Protein AF-A0A7W7U7V5-F1 (afdb_monomer_lite)

Organism: NCBI:txid2663842

pLDDT: mean 90.38, std 10.93, range [37.06, 98.81]

Secondary structure (DSSP, 8-state):
------S-TT--EEEE--EEEETTEEEEPPPEEEE-PPPTT-S--EEEEEEEESS--TTTSSTT----EESBPPTTTT-SSEEEEEEEEEEE-SSS-EEEEEEE-SS-HHHHHHH-EEEE-TT-EEEEEEEEEESSSSEEEEEEEEEEETTPPTTPPPEEPPPEEEEE--GGGGG----

Radius of gyration: 24.92 Å; chains: 1; bounding box: 78×33×63 Å

InterPro domains:
  IPR047589 DUF11 repeat [TIGR01451] (87-110)
  IPR055388 Domain of unknown function DUF7617 [PF24593] (42-166)

Sequence (179 aa):
MRTVVEADCAVTQVSDTATATDGSGSLTSNTVELAVAPGAHCKPEVTVNKEICTVSNPHACGPGGAGPWAKKSPVGLLQLLGTAYWRITVTNTGPVEATGVTVNDPTTHGCQAAAGTFDLAVGASRQVYCDSFLLALPLKNTASATFSGLNEPPGTPPTTSAPSSAIACSLLCILTKES

Structure (mmCIF, N/CA/C/O backbone):
data_AF-A0A7W7U7V5-F1
#
_entry.id   AF-A0A7W7U7V5-F1
#
loop_
_atom_site.group_PDB
_atom_site.id
_atom_site.type_symbol
_atom_site.label_atom_id
_atom_site.label_alt_id
_atom_site.label_comp_id
_atom_site.label_asym_id
_atom_site.label_entity_id
_atom_site.label_seq_id
_atom_site.pdbx_PDB_ins_code
_atom_site.Cartn_x
_atom_site.Cartn_y
_atom_site.Cartn_z
_atom_site.occupancy
_atom_site.B_iso_or_equiv
_atom_site.auth_seq_id
_atom_site.auth_comp_id
_atom_site.auth_asym_id
_atom_site.auth_atom_id
_atom_site.pdbx_PDB_model_num
ATOM 1 N N . MET A 1 1 ? -20.825 -10.795 40.419 1.00 60.53 1 MET A N 1
ATOM 2 C CA . MET A 1 1 ? -20.472 -11.230 39.052 1.00 60.53 1 MET A CA 1
ATOM 3 C C . MET A 1 1 ? -19.668 -10.110 38.410 1.00 60.53 1 MET A C 1
ATOM 5 O O . MET A 1 1 ? -20.030 -8.960 38.608 1.00 60.53 1 MET A O 1
ATOM 9 N N . ARG A 1 2 ? -18.546 -10.414 37.751 1.00 69.19 2 ARG A N 1
ATOM 10 C CA . ARG A 1 2 ? -17.720 -9.432 37.032 1.00 69.19 2 ARG A CA 1
ATOM 11 C C . ARG A 1 2 ? -17.596 -9.916 35.594 1.00 69.19 2 ARG A C 1
ATOM 13 O O . ARG A 1 2 ? -17.044 -10.989 35.380 1.00 69.19 2 ARG A O 1
ATOM 20 N N . THR A 1 3 ? -18.103 -9.138 34.648 1.00 68.38 3 THR A N 1
ATOM 21 C CA . THR A 1 3 ? -17.919 -9.398 33.217 1.00 68.38 3 THR A CA 1
ATOM 22 C C . THR A 1 3 ? -16.541 -8.887 32.811 1.00 68.38 3 THR A C 1
ATOM 24 O O . THR A 1 3 ? -16.184 -7.749 33.118 1.00 68.38 3 THR A O 1
ATOM 27 N N . VAL A 1 4 ? -15.742 -9.743 32.177 1.00 68.88 4 VAL A N 1
ATOM 28 C CA . VAL A 1 4 ? -14.449 -9.376 31.590 1.00 68.88 4 VAL A CA 1
ATOM 29 C C . VAL A 1 4 ? -14.631 -9.424 30.083 1.00 68.88 4 VAL A C 1
ATOM 31 O O . VAL A 1 4 ? -15.016 -10.458 29.547 1.00 68.88 4 VAL A O 1
ATOM 34 N N . VAL A 1 5 ? -14.408 -8.293 29.424 1.00 67.88 5 VAL A N 1
ATOM 35 C CA . VAL A 1 5 ? -14.420 -8.197 27.963 1.00 67.88 5 VAL A CA 1
ATOM 36 C C . VAL A 1 5 ? -13.008 -8.505 27.479 1.00 67.88 5 VAL A C 1
ATOM 38 O O . VAL A 1 5 ? -12.046 -7.975 28.042 1.00 67.88 5 VAL A O 1
ATOM 41 N N . GLU A 1 6 ? -12.870 -9.377 26.482 1.00 63.03 6 GLU A N 1
ATOM 42 C CA . GLU A 1 6 ? -11.570 -9.612 25.851 1.00 63.03 6 GLU A CA 1
ATOM 43 C C . GLU A 1 6 ? -11.102 -8.376 25.070 1.00 63.03 6 GLU A C 1
ATOM 45 O O . GLU A 1 6 ? -11.886 -7.481 24.756 1.00 63.03 6 GLU A O 1
ATOM 50 N N . ALA A 1 7 ? -9.804 -8.313 24.764 1.00 60.97 7 ALA A N 1
ATOM 51 C CA . ALA A 1 7 ? -9.212 -7.232 23.979 1.00 60.97 7 ALA A CA 1
ATOM 52 C C . ALA A 1 7 ? -9.544 -7.390 22.483 1.00 60.97 7 ALA A C 1
ATOM 54 O O . ALA A 1 7 ? -8.653 -7.579 21.658 1.00 60.97 7 ALA A O 1
ATOM 55 N N . ASP A 1 8 ? -10.830 -7.346 22.146 1.00 69.81 8 ASP A N 1
ATOM 56 C CA . ASP A 1 8 ? -11.321 -7.323 20.774 1.00 69.81 8 ASP A CA 1
ATOM 57 C C . ASP A 1 8 ? -11.642 -5.879 20.366 1.00 69.81 8 ASP A C 1
ATOM 59 O O . ASP A 1 8 ? -12.341 -5.145 21.067 1.00 69.81 8 ASP A O 1
ATOM 63 N N . CYS A 1 9 ? -11.122 -5.473 19.212 1.00 75.62 9 CYS A N 1
ATOM 64 C CA . CYS A 1 9 ? -11.341 -4.152 18.638 1.00 75.62 9 CYS A CA 1
ATOM 65 C C . CYS A 1 9 ? -12.746 -3.960 18.060 1.00 75.62 9 CYS A C 1
ATOM 67 O O . CYS A 1 9 ? -13.124 -2.826 17.771 1.00 75.62 9 CYS A O 1
ATOM 69 N N . ALA A 1 10 ? -13.521 -5.037 17.912 1.00 73.75 10 ALA A N 1
ATOM 70 C CA . ALA A 1 10 ? -14.910 -4.983 17.477 1.00 73.75 10 ALA A CA 1
ATOM 71 C C . ALA A 1 10 ? -15.899 -4.670 18.616 1.00 73.75 10 ALA A C 1
ATOM 73 O O . ALA A 1 10 ? -17.033 -4.273 18.339 1.00 73.75 10 ALA A O 1
ATOM 74 N N . VAL A 1 11 ? -15.509 -4.831 19.889 1.00 78.06 11 VAL A N 1
ATOM 75 C CA . VAL A 1 11 ? -16.427 -4.609 21.016 1.00 78.06 11 VAL A CA 1
ATOM 76 C C . VAL A 1 11 ? -16.520 -3.123 21.347 1.00 78.06 11 VAL A C 1
ATOM 78 O O . VAL A 1 11 ? -15.588 -2.520 21.870 1.00 78.06 11 VAL A O 1
ATOM 81 N N . THR A 1 12 ? -17.689 -2.543 21.088 1.00 77.12 12 THR A N 1
ATOM 82 C CA . THR A 1 12 ? -17.977 -1.119 21.330 1.00 77.12 12 THR A CA 1
ATOM 83 C C . THR A 1 12 ? -18.944 -0.888 22.491 1.00 77.12 12 THR A C 1
ATOM 85 O O . THR A 1 12 ? -19.045 0.231 22.997 1.00 77.12 12 THR A O 1
ATOM 88 N N . GLN A 1 13 ? -19.644 -1.930 22.950 1.00 84.06 13 GLN A N 1
ATOM 89 C CA . GLN A 1 13 ? -20.653 -1.837 24.002 1.00 84.06 13 GLN A CA 1
ATOM 90 C C . GLN A 1 13 ? -20.819 -3.164 24.753 1.00 84.06 13 GLN A C 1
ATOM 92 O O . GLN A 1 13 ? -20.703 -4.241 24.171 1.00 84.06 13 GLN A O 1
ATOM 97 N N . VAL A 1 14 ? -21.135 -3.078 26.046 1.00 87.00 14 VAL A N 1
ATOM 98 C CA . VAL A 1 14 ? -21.592 -4.200 26.876 1.00 87.00 14 VAL A CA 1
ATOM 99 C C . VAL A 1 14 ? -22.966 -3.863 27.441 1.00 87.00 14 VAL A C 1
ATOM 101 O O . VAL A 1 14 ? -23.170 -2.755 27.936 1.00 87.00 14 VAL A O 1
ATOM 104 N N . SER A 1 15 ? -23.887 -4.825 27.403 1.00 89.06 15 SER A N 1
ATOM 105 C CA . SER A 1 15 ? -25.21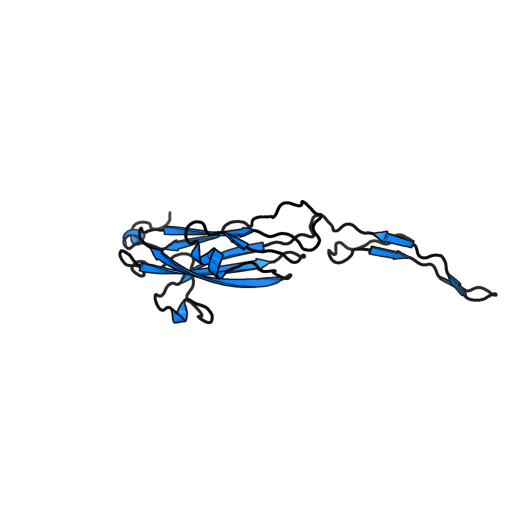9 -4.711 28.002 1.00 89.06 15 SER A CA 1
ATOM 106 C C . SER A 1 15 ? -25.473 -5.835 29.006 1.00 89.06 15 SER A C 1
ATOM 108 O O . SER A 1 15 ? -25.151 -6.988 28.717 1.00 89.06 15 SER A O 1
ATOM 110 N N . ASP A 1 16 ? -26.092 -5.522 30.142 1.00 90.19 16 ASP A N 1
ATOM 111 C CA . ASP A 1 16 ? -26.521 -6.506 31.145 1.00 90.19 16 ASP A CA 1
ATOM 112 C C . ASP A 1 16 ? -28.003 -6.314 31.498 1.00 90.19 16 ASP A C 1
ATOM 114 O O . ASP A 1 16 ? -28.502 -5.190 31.580 1.00 90.19 16 ASP A O 1
ATOM 118 N N . THR A 1 17 ? -28.733 -7.416 31.659 1.00 92.12 17 THR A N 1
ATOM 119 C CA . THR A 1 17 ? -30.145 -7.452 32.065 1.00 92.12 17 THR A CA 1
ATOM 120 C C . THR A 1 17 ? -30.384 -8.710 32.887 1.00 92.12 17 THR A C 1
ATOM 122 O O . THR A 1 17 ? -30.242 -9.828 32.390 1.00 92.12 17 THR A O 1
ATOM 125 N N . ALA A 1 18 ? -30.783 -8.540 34.145 1.00 90.81 18 ALA A N 1
ATOM 126 C CA . ALA A 1 18 ? -31.100 -9.657 35.019 1.00 90.81 18 ALA A CA 1
ATOM 127 C C . ALA A 1 18 ? -32.533 -10.141 34.773 1.00 90.81 18 ALA A C 1
ATOM 129 O O . ALA A 1 18 ? -33.467 -9.343 34.690 1.00 90.81 18 ALA A O 1
ATOM 130 N N . THR A 1 19 ? -32.717 -11.458 34.712 1.00 92.62 19 THR A N 1
ATOM 131 C CA . THR A 1 19 ? -34.035 -12.103 34.662 1.00 92.62 19 THR A CA 1
ATOM 132 C C . THR A 1 19 ? -34.190 -13.058 35.840 1.00 92.62 19 THR A C 1
ATOM 134 O O . THR A 1 19 ? -33.231 -13.698 36.272 1.00 92.62 19 THR A O 1
ATOM 137 N N . ALA A 1 20 ? -35.397 -13.130 36.391 1.00 92.19 20 ALA A N 1
ATOM 138 C CA . ALA A 1 20 ? -35.766 -14.053 37.455 1.00 92.19 20 ALA A CA 1
ATOM 139 C C . ALA A 1 20 ? -37.209 -14.528 37.260 1.00 92.19 20 ALA A C 1
ATOM 141 O O . ALA A 1 20 ? -37.973 -13.943 36.496 1.00 92.19 20 ALA A O 1
ATOM 142 N N . THR A 1 21 ? -37.599 -15.572 37.980 1.00 94.25 21 THR A N 1
ATOM 143 C CA . THR A 1 21 ? -38.981 -16.065 38.006 1.00 94.25 21 THR A CA 1
ATOM 144 C C . THR A 1 21 ? -39.380 -16.325 39.445 1.00 94.25 21 THR A C 1
ATOM 146 O O . THR A 1 21 ? -38.617 -16.945 40.186 1.00 94.25 21 THR A O 1
ATOM 149 N N . ASP A 1 22 ? -40.567 -15.872 39.832 1.00 91.81 22 ASP A N 1
ATOM 150 C CA . ASP A 1 22 ? -41.163 -16.153 41.134 1.00 91.81 22 ASP A CA 1
ATOM 151 C C . ASP A 1 22 ? -42.616 -16.647 40.992 1.00 91.81 22 ASP A C 1
ATOM 153 O O . ASP A 1 22 ? -43.088 -16.942 39.892 1.00 91.81 22 ASP A O 1
ATOM 157 N N . GLY A 1 23 ? -43.335 -16.767 42.115 1.00 91.25 23 GLY A N 1
ATOM 158 C CA . GLY A 1 23 ? -44.731 -17.220 42.134 1.00 91.25 23 GLY A CA 1
ATOM 159 C C . GLY A 1 23 ? -45.721 -16.303 41.399 1.00 91.25 23 GLY A C 1
ATOM 160 O O . GLY A 1 23 ? -46.866 -16.700 41.201 1.00 91.25 23 GLY A O 1
ATOM 161 N N . SER A 1 24 ? -45.298 -15.102 40.997 1.00 89.50 24 SER A N 1
ATOM 162 C CA . SER A 1 24 ? -46.081 -14.134 40.224 1.00 89.50 24 SER A CA 1
ATOM 163 C C . SER A 1 24 ? -45.734 -14.110 38.730 1.00 89.50 24 SER A C 1
ATOM 165 O O . SER A 1 24 ? -46.493 -13.547 37.941 1.00 89.50 24 SER A O 1
ATOM 167 N N . GLY A 1 25 ? -44.638 -14.757 38.320 1.00 92.31 25 GLY A N 1
ATOM 168 C CA . GLY A 1 25 ? -44.211 -14.859 36.926 1.00 92.31 25 GLY A CA 1
ATOM 169 C C . GLY A 1 25 ? -42.768 -14.412 36.706 1.00 92.31 25 GLY A C 1
ATOM 170 O O . GLY A 1 25 ? -41.925 -14.504 37.596 1.00 92.31 25 GLY A O 1
ATOM 171 N N . SER A 1 26 ? -42.464 -13.975 35.480 1.00 94.19 26 SER A N 1
ATOM 172 C CA . SER A 1 26 ? -41.120 -13.527 35.105 1.00 94.19 26 SER A CA 1
ATOM 173 C C . SER A 1 26 ? -40.883 -12.082 35.535 1.00 94.19 26 SER A C 1
ATOM 175 O O . SER A 1 26 ? -41.655 -11.186 35.201 1.00 94.19 26 SER A O 1
ATOM 177 N N . LEU A 1 27 ? -39.759 -11.852 36.202 1.00 91.88 27 LEU A N 1
ATOM 178 C CA . LEU A 1 27 ? -39.227 -10.546 36.558 1.00 91.88 27 LEU A CA 1
ATOM 179 C C . LEU A 1 27 ? -38.021 -10.248 35.668 1.00 91.88 27 LEU A C 1
ATOM 181 O O . LEU A 1 27 ? -37.188 -11.121 35.426 1.00 91.88 27 LEU A O 1
ATOM 185 N N . THR A 1 28 ? -37.914 -9.013 35.192 1.00 94.00 28 THR A N 1
ATOM 186 C CA . THR A 1 28 ? -36.759 -8.548 34.412 1.00 94.00 28 THR A CA 1
ATOM 187 C C . THR A 1 28 ? -36.320 -7.199 34.965 1.00 94.00 28 THR A C 1
ATOM 189 O O . THR A 1 28 ? -37.166 -6.345 35.233 1.00 94.00 28 THR A O 1
ATOM 192 N N . SER A 1 29 ? -35.019 -7.011 35.188 1.00 92.94 29 SER A N 1
ATOM 193 C CA . SER A 1 29 ? -34.473 -5.708 35.573 1.00 92.94 29 SER A CA 1
ATOM 194 C C . SER A 1 29 ? -34.491 -4.740 34.390 1.00 92.94 29 SER A C 1
ATOM 196 O O . SER A 1 29 ? -34.720 -5.125 33.246 1.00 92.94 29 SER A O 1
ATOM 198 N N . ASN A 1 30 ? -34.169 -3.472 34.642 1.00 91.75 30 ASN A N 1
ATOM 199 C CA . ASN A 1 30 ? -33.752 -2.592 33.557 1.00 91.75 30 ASN A CA 1
ATOM 200 C C . ASN A 1 30 ? -32.456 -3.114 32.912 1.00 91.75 30 ASN A C 1
ATOM 202 O O . ASN A 1 30 ? -31.623 -3.732 33.584 1.00 91.75 30 ASN A O 1
ATOM 206 N N . THR A 1 31 ? -32.284 -2.818 31.627 1.00 91.69 31 THR A N 1
ATOM 207 C CA . THR A 1 31 ? -31.022 -3.022 30.916 1.00 91.69 31 THR A CA 1
ATOM 208 C C . THR A 1 31 ? -30.038 -1.917 31.292 1.00 91.69 31 THR A C 1
ATOM 210 O O . THR A 1 31 ? -30.409 -0.744 31.377 1.00 91.69 31 THR A O 1
ATOM 213 N N . VAL A 1 32 ? -28.787 -2.294 31.547 1.00 90.25 32 VAL A N 1
ATOM 214 C CA . VAL A 1 32 ? -27.666 -1.370 31.742 1.00 90.25 32 VAL A CA 1
ATOM 215 C C . VAL A 1 32 ? -26.728 -1.521 30.559 1.00 90.25 32 VAL A C 1
ATOM 217 O O . VAL A 1 32 ? -26.273 -2.625 30.280 1.00 90.25 32 VAL A O 1
ATOM 220 N N . GLU A 1 33 ? -26.424 -0.414 29.890 1.00 90.81 33 GLU A N 1
ATOM 221 C CA . GLU A 1 33 ? -25.495 -0.363 28.764 1.00 90.81 33 GLU A CA 1
ATOM 222 C C . GLU A 1 33 ? -24.263 0.469 29.127 1.00 90.81 33 GLU A C 1
ATOM 224 O O . GLU A 1 33 ? -24.376 1.556 29.695 1.00 90.81 33 GLU A O 1
ATOM 229 N N . LEU A 1 34 ? -23.080 -0.031 28.774 1.00 86.00 34 LEU A N 1
ATOM 230 C CA . LEU A 1 34 ? -21.809 0.664 28.945 1.00 86.00 34 LEU A CA 1
ATOM 231 C C . LEU A 1 34 ? -21.027 0.633 27.633 1.00 86.00 34 LEU A C 1
ATOM 233 O O . LEU A 1 34 ? -20.733 -0.438 27.104 1.00 86.00 34 LEU A O 1
ATOM 237 N N . ALA A 1 35 ? -20.666 1.811 27.125 1.00 81.88 35 ALA A N 1
ATOM 238 C CA . ALA A 1 35 ? -19.767 1.928 25.984 1.00 81.88 35 ALA A CA 1
ATOM 239 C C . ALA A 1 35 ? -18.346 1.487 26.369 1.00 81.88 35 ALA A C 1
ATOM 241 O O . ALA A 1 35 ? -17.846 1.829 27.444 1.00 81.88 35 ALA A O 1
ATOM 242 N N . VAL A 1 36 ? -17.688 0.757 25.472 1.00 77.81 36 VAL A N 1
ATOM 243 C CA . VAL A 1 36 ? -16.300 0.315 25.618 1.00 77.81 36 VAL A CA 1
ATOM 244 C C . VAL A 1 36 ? -15.448 1.095 24.627 1.00 77.81 36 VAL A C 1
ATOM 246 O O . VAL A 1 36 ? -15.688 1.061 23.423 1.00 77.81 36 VAL A O 1
ATOM 249 N N . ALA A 1 37 ? -14.453 1.820 25.137 1.00 74.06 37 ALA A N 1
ATOM 250 C CA . ALA A 1 37 ? -13.453 2.440 24.280 1.00 74.06 37 ALA A CA 1
ATOM 251 C C . ALA A 1 37 ? -12.539 1.346 23.694 1.00 74.06 37 ALA A C 1
ATOM 253 O O . ALA A 1 37 ? -12.082 0.491 24.462 1.00 74.06 37 ALA A O 1
ATOM 254 N N . PRO A 1 38 ? -12.226 1.375 22.384 1.00 72.12 38 PRO A N 1
ATOM 255 C CA . PRO A 1 38 ? -11.261 0.453 21.801 1.00 72.12 38 PRO A CA 1
ATOM 256 C C . PRO A 1 38 ? -9.923 0.513 22.543 1.00 72.12 38 PRO A C 1
ATOM 258 O O . PRO A 1 38 ? -9.458 1.586 22.941 1.00 72.12 38 PRO A O 1
ATOM 261 N N . GLY A 1 39 ? -9.287 -0.643 22.733 1.00 72.31 39 GLY A N 1
ATOM 262 C CA . GLY A 1 39 ? -7.953 -0.700 23.327 1.00 72.31 39 GLY A CA 1
ATOM 263 C C . GLY A 1 39 ? -6.926 0.068 22.486 1.00 72.31 39 GLY A C 1
ATOM 264 O O . GLY A 1 39 ? -7.082 0.216 21.278 1.00 72.31 39 GLY A O 1
ATOM 265 N N . ALA A 1 40 ? -5.815 0.503 23.089 1.00 75.12 40 ALA A N 1
ATOM 266 C CA . ALA A 1 40 ? -4.766 1.273 22.396 1.00 75.12 40 ALA A CA 1
ATOM 267 C C . ALA A 1 40 ? -4.112 0.547 21.193 1.00 75.12 40 ALA A C 1
ATOM 269 O O . ALA A 1 40 ? -3.409 1.163 20.391 1.00 75.12 40 ALA A O 1
ATOM 270 N N . HIS A 1 41 ? -4.328 -0.766 21.074 1.00 79.75 41 HIS A N 1
ATOM 271 C CA . HIS A 1 41 ? -3.868 -1.598 19.962 1.00 79.75 41 HIS A CA 1
ATOM 272 C C . HIS A 1 41 ? -4.861 -1.655 18.790 1.00 79.75 41 HIS A C 1
ATOM 274 O O . HIS A 1 41 ? -4.519 -2.182 17.734 1.00 79.75 41 HIS A O 1
ATOM 280 N N . CYS A 1 42 ? -6.060 -1.094 18.949 1.00 85.88 42 CYS A N 1
ATOM 281 C CA . CYS A 1 42 ? -7.108 -1.059 17.937 1.00 85.88 42 CYS A CA 1
ATOM 282 C C . CYS A 1 42 ? -6.867 0.060 16.935 1.00 85.88 42 CYS A C 1
ATOM 284 O O . CYS A 1 42 ? -7.569 1.066 16.901 1.00 85.88 42 CYS A O 1
ATOM 286 N N . LYS A 1 43 ? -5.833 -0.140 16.126 1.00 90.56 43 LYS A N 1
ATOM 287 C CA . LYS A 1 43 ? -5.441 0.742 15.035 1.00 90.56 43 LYS A CA 1
ATOM 288 C C . LYS A 1 43 ? -4.997 -0.084 13.830 1.00 90.56 43 LYS A C 1
ATOM 290 O O . LYS A 1 43 ? -4.605 -1.241 14.007 1.00 90.56 43 LYS A O 1
ATOM 295 N N . PRO A 1 44 ? -5.017 0.483 12.619 1.00 95.56 44 PRO A N 1
ATOM 296 C CA . PRO A 1 44 ? -4.454 -0.198 11.468 1.00 95.56 44 PRO A CA 1
ATOM 297 C C . PRO A 1 44 ? -2.938 -0.350 11.604 1.00 95.56 44 PRO A C 1
ATOM 299 O O . PRO A 1 44 ? -2.261 0.466 12.237 1.00 95.56 44 PRO A O 1
ATOM 302 N N . GLU A 1 45 ? -2.392 -1.368 10.949 1.00 96.25 45 GLU A N 1
ATOM 303 C CA . GLU A 1 45 ? -0.951 -1.576 10.827 1.00 96.25 45 GLU A CA 1
ATOM 304 C C . GLU A 1 45 ? -0.623 -1.755 9.350 1.00 96.25 45 GLU A C 1
ATOM 306 O O . GLU A 1 45 ? -0.675 -2.853 8.800 1.00 96.25 45 GLU A O 1
ATOM 311 N N . VAL A 1 46 ? -0.335 -0.640 8.681 1.00 98.50 46 VAL A N 1
ATOM 312 C CA . VAL A 1 46 ? -0.048 -0.644 7.248 1.00 98.50 46 VAL A CA 1
ATOM 313 C C . VAL A 1 46 ? 1.451 -0.766 7.007 1.00 98.50 46 VAL A C 1
ATOM 315 O O . VAL A 1 46 ? 2.250 0.048 7.476 1.00 98.50 46 VAL A O 1
ATOM 318 N N . THR A 1 47 ? 1.825 -1.753 6.202 1.00 98.69 47 THR A N 1
ATOM 319 C CA . THR A 1 47 ? 3.186 -1.968 5.711 1.00 98.69 47 THR A CA 1
ATOM 320 C C . THR A 1 47 ? 3.252 -1.750 4.205 1.00 98.69 47 THR A C 1
ATOM 322 O O . THR A 1 47 ? 2.276 -1.950 3.479 1.00 98.69 47 THR A O 1
ATOM 325 N N . VAL A 1 48 ? 4.421 -1.323 3.727 1.00 98.81 48 VAL A N 1
ATOM 326 C CA . VAL A 1 48 ? 4.679 -1.074 2.307 1.00 98.81 48 VAL A CA 1
ATOM 327 C C . VAL A 1 48 ? 5.856 -1.929 1.850 1.00 98.81 48 VAL A C 1
ATOM 329 O O . VAL A 1 48 ? 6.917 -1.941 2.473 1.00 98.81 48 VAL A O 1
ATOM 332 N N . ASN A 1 49 ? 5.697 -2.617 0.723 1.00 98.81 49 ASN A N 1
ATOM 333 C CA . ASN A 1 49 ? 6.767 -3.324 0.035 1.00 98.81 49 ASN A CA 1
ATOM 334 C C . ASN A 1 49 ? 6.945 -2.758 -1.373 1.00 98.81 49 ASN A C 1
ATOM 336 O O . ASN A 1 49 ? 6.109 -2.987 -2.245 1.00 98.81 49 ASN A O 1
ATOM 340 N N . LYS A 1 50 ? 8.040 -2.027 -1.589 1.00 98.62 50 LYS A N 1
ATOM 341 C CA . LYS A 1 50 ? 8.410 -1.486 -2.898 1.00 98.62 50 LYS A CA 1
ATOM 342 C C . LYS A 1 50 ? 9.451 -2.348 -3.589 1.00 98.62 50 LYS A C 1
ATOM 344 O O . LYS A 1 50 ? 10.446 -2.731 -2.970 1.00 98.62 50 LYS A O 1
ATOM 349 N N . GLU A 1 51 ? 9.232 -2.615 -4.865 1.00 98.62 51 GLU A N 1
ATOM 350 C CA . GLU A 1 51 ? 10.063 -3.470 -5.706 1.00 98.62 51 GLU A CA 1
ATOM 351 C C . GLU A 1 51 ? 10.192 -2.883 -7.113 1.00 98.62 51 GLU A C 1
ATOM 353 O O . GLU A 1 51 ? 9.363 -2.084 -7.552 1.00 98.62 51 GLU A O 1
ATOM 358 N N . ILE A 1 52 ? 11.235 -3.307 -7.819 1.00 98.12 52 ILE A N 1
ATOM 359 C CA . ILE A 1 52 ? 11.491 -3.025 -9.229 1.00 98.12 52 ILE A CA 1
ATOM 360 C C . ILE A 1 52 ? 11.377 -4.320 -10.034 1.00 98.12 52 ILE A C 1
ATOM 362 O O . ILE A 1 52 ? 11.815 -5.381 -9.579 1.00 98.12 52 ILE A O 1
ATOM 366 N N . CYS A 1 53 ? 10.786 -4.242 -11.223 1.00 98.12 53 CYS A N 1
ATOM 367 C CA . CYS A 1 53 ? 10.748 -5.366 -12.147 1.00 98.12 53 CYS A CA 1
ATOM 368 C C . CYS A 1 53 ? 12.158 -5.647 -12.678 1.00 98.12 53 CYS A C 1
ATOM 370 O O . CYS A 1 53 ? 12.892 -4.721 -13.026 1.00 98.12 53 CYS A O 1
ATOM 372 N N . THR A 1 54 ? 12.558 -6.914 -12.756 1.00 96.69 54 THR A N 1
ATOM 373 C CA . THR A 1 54 ? 13.911 -7.283 -13.209 1.00 96.69 54 THR A CA 1
ATOM 374 C C . THR A 1 54 ? 13.991 -7.593 -14.705 1.00 96.69 54 THR A C 1
ATOM 376 O O . THR A 1 54 ? 15.048 -7.978 -15.201 1.00 96.69 54 THR A O 1
ATOM 379 N N . VAL A 1 55 ? 12.900 -7.358 -15.435 1.00 95.50 55 VAL A N 1
ATOM 380 C CA . VAL A 1 55 ? 12.817 -7.424 -16.899 1.00 95.50 55 VAL A CA 1
ATOM 381 C C . VAL A 1 55 ? 12.228 -6.125 -17.451 1.00 95.50 55 VAL A C 1
ATOM 383 O O . VAL A 1 55 ? 11.630 -5.345 -16.718 1.00 95.50 55 VAL A O 1
ATOM 386 N N . SER A 1 56 ? 12.406 -5.877 -18.749 1.00 90.81 56 SER A N 1
ATOM 387 C CA . SER A 1 56 ? 11.929 -4.659 -19.421 1.00 90.81 56 SER A CA 1
ATOM 388 C C . SER A 1 56 ? 10.586 -4.835 -20.137 1.00 90.81 56 SER A C 1
ATOM 390 O O . SER A 1 56 ? 10.098 -3.888 -20.748 1.00 90.81 56 SER A O 1
ATOM 392 N N . ASN A 1 57 ? 9.985 -6.031 -20.082 1.00 92.56 57 ASN A N 1
ATOM 393 C CA . ASN A 1 57 ? 8.710 -6.325 -20.733 1.00 92.56 57 ASN A CA 1
ATOM 394 C C . ASN A 1 57 ? 7.540 -5.691 -19.951 1.00 92.56 57 ASN A C 1
ATOM 396 O O . ASN A 1 57 ? 7.227 -6.180 -18.862 1.00 92.56 57 ASN A O 1
ATOM 400 N N . PRO A 1 58 ? 6.828 -4.694 -20.510 1.00 90.75 58 PRO A N 1
ATOM 401 C CA . PRO A 1 58 ? 5.730 -4.023 -19.814 1.00 90.75 58 PRO A CA 1
ATOM 402 C C . PRO A 1 58 ? 4.599 -4.978 -19.407 1.00 90.75 58 PRO A C 1
ATOM 404 O O . PRO A 1 58 ? 4.009 -4.811 -18.344 1.00 90.75 58 PRO A O 1
ATOM 407 N N . HIS A 1 59 ? 4.327 -6.022 -20.201 1.00 92.94 59 HIS A N 1
ATOM 408 C CA . HIS A 1 59 ? 3.290 -7.011 -19.882 1.00 92.94 59 HIS A CA 1
ATOM 409 C C . HIS A 1 59 ? 3.637 -7.866 -18.656 1.00 92.94 59 HIS A C 1
ATOM 411 O O . HIS A 1 59 ? 2.743 -8.321 -17.948 1.00 92.94 59 HIS A O 1
ATOM 417 N N . ALA A 1 60 ? 4.927 -8.084 -18.390 1.00 95.12 60 ALA A N 1
ATOM 418 C CA . ALA A 1 60 ? 5.382 -8.787 -17.192 1.00 95.12 60 ALA A CA 1
ATOM 419 C C . ALA A 1 60 ? 5.430 -7.864 -15.962 1.00 95.12 60 ALA A C 1
ATOM 421 O O . ALA A 1 60 ? 5.303 -8.335 -14.831 1.00 95.12 60 ALA A O 1
ATOM 422 N N . CYS A 1 61 ? 5.594 -6.559 -16.191 1.00 96.31 61 CYS A N 1
ATOM 423 C CA . CYS A 1 61 ? 5.894 -5.547 -15.183 1.00 96.31 61 CYS A CA 1
ATOM 424 C C . CYS A 1 61 ? 4.722 -4.592 -14.897 1.00 96.31 61 CYS A C 1
ATOM 426 O O . CYS A 1 61 ? 4.929 -3.414 -14.606 1.00 96.31 61 CYS A O 1
ATOM 428 N N . GLY A 1 62 ? 3.491 -5.093 -14.971 1.00 94.69 62 GLY A N 1
ATOM 429 C CA . GLY A 1 62 ? 2.275 -4.321 -14.727 1.00 94.69 62 GLY A CA 1
ATOM 430 C C . GLY A 1 62 ? 1.156 -5.166 -14.114 1.00 94.69 62 GLY A C 1
ATOM 431 O O . GLY A 1 62 ? 1.402 -6.303 -13.698 1.00 94.69 62 GLY A O 1
ATOM 432 N N . PRO A 1 63 ? -0.080 -4.638 -14.057 1.00 94.75 63 PRO A N 1
ATOM 433 C CA . PRO A 1 63 ? -1.242 -5.374 -13.566 1.00 94.75 63 PRO A CA 1
ATOM 434 C C . PRO A 1 63 ? -1.422 -6.716 -14.290 1.00 94.75 63 PRO A C 1
ATOM 436 O O . PRO A 1 63 ? -1.405 -6.775 -15.517 1.00 94.75 63 PRO A O 1
ATOM 439 N N . GLY A 1 64 ? -1.575 -7.802 -13.528 1.00 92.06 64 GLY A N 1
ATOM 440 C CA . GLY A 1 64 ? -1.673 -9.168 -14.067 1.00 92.06 64 GLY A CA 1
ATOM 441 C C . GLY A 1 64 ? -0.336 -9.794 -14.491 1.00 92.06 64 GLY A C 1
ATOM 442 O O . GLY A 1 64 ? -0.282 -10.994 -14.752 1.00 92.06 64 GLY A O 1
ATOM 443 N N . GLY A 1 65 ? 0.753 -9.021 -14.509 1.00 92.62 65 GLY A N 1
ATOM 444 C CA . GLY A 1 65 ? 2.106 -9.513 -14.735 1.00 92.62 65 GLY A CA 1
ATOM 445 C C . GLY A 1 65 ? 2.706 -10.135 -13.472 1.00 92.62 65 GLY A C 1
ATOM 446 O O . GLY A 1 65 ? 2.685 -9.547 -12.387 1.00 92.62 65 GLY A O 1
ATOM 447 N N . ALA A 1 66 ? 3.288 -11.328 -13.606 1.00 92.81 66 ALA A N 1
ATOM 448 C CA . ALA A 1 66 ? 3.895 -12.047 -12.483 1.00 92.81 66 ALA A CA 1
ATOM 449 C C . ALA A 1 66 ? 5.213 -11.420 -11.976 1.00 92.81 66 ALA A C 1
ATOM 451 O O . ALA A 1 66 ? 5.716 -11.811 -10.922 1.00 92.81 66 ALA A O 1
ATOM 452 N N . GLY A 1 67 ? 5.782 -10.442 -12.689 1.00 92.06 67 GLY A N 1
ATOM 453 C CA . GLY A 1 67 ? 7.173 -10.022 -12.512 1.00 92.06 67 GLY A CA 1
ATOM 454 C C . GLY A 1 67 ? 8.114 -10.824 -13.407 1.00 92.06 67 GLY A C 1
ATOM 455 O O . GLY A 1 67 ? 7.682 -11.310 -14.455 1.00 92.06 67 GLY A O 1
ATOM 456 N N . PRO A 1 68 ? 9.401 -10.980 -13.049 1.00 96.88 68 PRO A N 1
ATOM 457 C CA . PRO A 1 68 ? 9.997 -10.981 -11.698 1.00 96.88 68 PRO A CA 1
ATOM 458 C C . PRO A 1 68 ? 10.168 -9.611 -11.015 1.00 96.88 68 PRO A C 1
ATOM 460 O O . PRO A 1 68 ? 10.547 -8.635 -11.654 1.00 96.88 68 PRO A O 1
ATOM 463 N N . TRP A 1 69 ? 9.959 -9.564 -9.694 1.00 97.69 69 TRP A N 1
ATOM 464 C CA . TRP A 1 69 ? 10.074 -8.366 -8.848 1.00 97.69 69 TRP A CA 1
ATOM 465 C C . TRP A 1 69 ? 11.187 -8.535 -7.811 1.00 97.69 69 TRP A C 1
ATOM 467 O O . TRP A 1 69 ? 11.317 -9.604 -7.217 1.00 97.69 69 TRP A O 1
ATOM 477 N N . ALA A 1 70 ? 11.994 -7.497 -7.592 1.00 97.94 70 ALA A N 1
ATOM 478 C CA . ALA A 1 70 ? 13.101 -7.537 -6.641 1.00 97.94 70 ALA A CA 1
ATOM 479 C C . ALA A 1 70 ? 13.351 -6.177 -5.976 1.00 97.94 70 ALA A C 1
ATOM 481 O O . ALA A 1 70 ? 12.830 -5.144 -6.389 1.00 97.94 70 ALA A O 1
ATOM 482 N N . LYS A 1 71 ? 14.221 -6.155 -4.962 1.00 97.62 71 LYS A N 1
ATOM 483 C CA . LYS A 1 71 ? 14.692 -4.911 -4.327 1.00 97.62 71 LYS A CA 1
ATOM 484 C C . LYS A 1 71 ? 15.731 -4.157 -5.148 1.00 97.62 71 LYS A C 1
ATOM 486 O O . LYS A 1 71 ? 16.009 -2.997 -4.860 1.00 97.62 71 LYS A O 1
ATOM 491 N N . LYS A 1 72 ? 16.309 -4.800 -6.158 1.00 96.00 72 LYS A N 1
ATOM 492 C CA . LYS A 1 72 ? 17.404 -4.261 -6.957 1.00 96.00 72 LYS A CA 1
ATOM 493 C C . LYS A 1 72 ? 17.271 -4.764 -8.388 1.00 96.00 72 LYS A C 1
ATOM 495 O O . LYS A 1 72 ? 17.072 -5.961 -8.588 1.00 96.00 72 LYS A O 1
ATOM 500 N N . SER A 1 73 ? 17.360 -3.873 -9.373 1.00 95.62 73 SER A N 1
ATOM 501 C CA . SER A 1 73 ? 17.360 -4.294 -10.774 1.00 95.62 73 SER A CA 1
ATOM 502 C C . SER A 1 73 ? 18.681 -4.984 -11.133 1.00 95.62 73 SER A C 1
ATOM 504 O O . SER A 1 73 ? 19.727 -4.621 -10.584 1.00 95.62 73 SER A O 1
ATOM 506 N N . PRO A 1 74 ? 18.682 -5.921 -12.096 1.00 93.94 74 PRO A N 1
ATOM 507 C CA . PRO A 1 74 ? 19.907 -6.416 -12.699 1.00 93.94 74 PRO A CA 1
ATOM 508 C C . PRO A 1 74 ? 20.702 -5.272 -13.324 1.00 93.94 74 PRO A C 1
ATOM 510 O O . PRO A 1 74 ? 20.143 -4.307 -13.857 1.00 93.94 74 PRO A O 1
ATOM 513 N N . VAL A 1 75 ? 22.023 -5.400 -13.282 1.00 90.44 75 VAL A N 1
ATOM 514 C CA . VAL A 1 75 ? 22.917 -4.489 -13.992 1.00 90.44 75 VAL A CA 1
ATOM 515 C C . VAL A 1 75 ? 22.645 -4.582 -15.492 1.00 90.44 75 VAL A C 1
ATOM 517 O O . VAL A 1 75 ? 22.426 -5.666 -16.025 1.00 90.44 75 VAL A O 1
ATOM 520 N N . GLY A 1 76 ? 22.655 -3.438 -16.174 1.00 88.50 76 GLY A N 1
ATOM 521 C CA . GLY A 1 76 ? 22.456 -3.377 -17.620 1.00 88.50 76 GLY A CA 1
ATOM 522 C C . GLY A 1 76 ? 20.992 -3.431 -18.051 1.00 88.50 76 GLY A C 1
ATOM 523 O O . GLY A 1 76 ? 20.713 -3.067 -19.186 1.00 88.50 76 GLY A O 1
ATOM 524 N N . LEU A 1 77 ? 20.043 -3.767 -17.164 1.00 92.31 77 LEU A N 1
ATOM 525 C CA . LEU A 1 77 ? 18.614 -3.740 -17.506 1.00 92.31 77 LEU A CA 1
ATOM 526 C C . LEU A 1 77 ? 18.184 -2.364 -18.039 1.00 92.31 77 LEU A C 1
ATOM 528 O O . LEU A 1 77 ? 17.464 -2.272 -19.028 1.00 92.31 77 LEU A O 1
ATOM 532 N N . LEU A 1 78 ? 18.654 -1.304 -17.382 1.00 91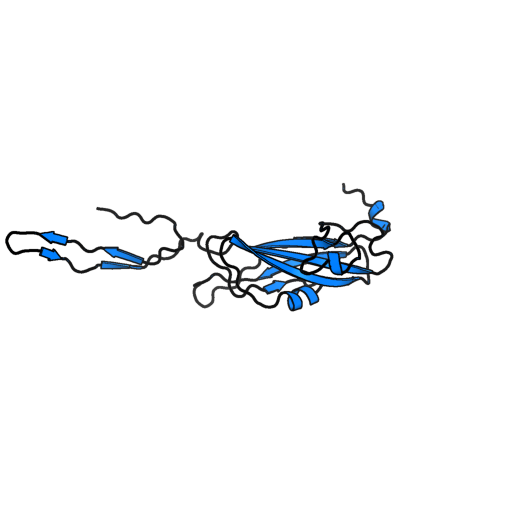.12 78 LEU A N 1
ATOM 533 C CA . LEU A 1 78 ? 18.287 0.084 -17.666 1.00 91.12 78 LEU A CA 1
ATOM 534 C C . LEU A 1 78 ? 19.336 0.822 -18.511 1.00 91.12 78 LEU A C 1
ATOM 536 O O . LEU A 1 78 ? 19.187 2.014 -18.750 1.00 91.12 78 LEU A O 1
ATOM 540 N N . GLN A 1 79 ? 20.396 0.130 -18.953 1.00 85.75 79 GLN A N 1
ATOM 541 C CA . GLN A 1 79 ? 21.506 0.709 -19.720 1.00 85.75 79 GLN A CA 1
ATOM 542 C C . GLN A 1 79 ? 22.041 2.014 -19.077 1.00 85.75 79 GLN A C 1
ATOM 544 O O . GLN A 1 79 ? 22.338 2.029 -17.880 1.00 85.75 79 GLN A O 1
ATOM 549 N N . LEU A 1 80 ? 22.199 3.090 -19.858 1.00 81.12 80 LEU A N 1
ATOM 550 C CA . LEU A 1 80 ? 22.526 4.439 -19.367 1.00 81.12 80 LEU A CA 1
ATOM 551 C C . LEU A 1 80 ? 21.277 5.208 -18.909 1.00 81.12 80 LEU A C 1
ATOM 553 O O . LEU A 1 80 ? 21.343 5.949 -17.933 1.00 81.12 80 LEU A O 1
ATOM 557 N N . LEU A 1 81 ? 20.167 5.021 -19.625 1.00 82.25 81 LEU A N 1
ATOM 558 C CA . LEU A 1 81 ? 18.852 5.615 -19.402 1.00 82.25 81 LEU A CA 1
ATOM 559 C C . LEU A 1 81 ? 17.804 4.557 -19.750 1.00 82.25 81 LEU A C 1
ATOM 561 O O . LEU A 1 81 ? 17.944 3.861 -20.759 1.00 82.25 81 LEU A O 1
ATOM 565 N N . GLY A 1 82 ? 16.742 4.453 -18.956 1.00 89.06 82 GLY A N 1
ATOM 566 C CA . GLY A 1 82 ? 15.715 3.446 -19.188 1.00 89.06 82 GLY A CA 1
ATOM 567 C C . GLY A 1 82 ? 14.481 3.630 -18.321 1.00 89.06 82 GLY A C 1
ATOM 568 O O . GLY A 1 82 ? 14.506 4.342 -17.316 1.00 89.06 82 GLY A O 1
ATOM 569 N N . THR A 1 83 ? 13.399 2.971 -18.723 1.00 93.75 83 THR A N 1
ATOM 570 C CA . THR A 1 83 ? 12.154 2.930 -17.954 1.00 93.75 83 THR A CA 1
ATOM 571 C C . THR A 1 83 ? 12.240 1.840 -16.895 1.00 93.75 83 THR A C 1
ATOM 573 O O . THR A 1 83 ? 12.377 0.659 -17.218 1.00 93.75 83 THR A O 1
ATOM 576 N N . ALA A 1 84 ? 12.155 2.237 -15.629 1.00 96.12 84 ALA A N 1
ATOM 577 C CA . ALA A 1 84 ? 12.004 1.321 -14.511 1.00 96.12 84 ALA A CA 1
ATOM 578 C C . ALA A 1 84 ? 10.519 1.115 -14.210 1.00 96.12 84 ALA A C 1
ATOM 580 O O . ALA A 1 84 ? 9.780 2.084 -14.053 1.00 96.12 84 ALA A O 1
ATOM 581 N N . TYR A 1 85 ? 10.110 -0.145 -14.084 1.00 97.75 85 TYR A N 1
ATOM 582 C CA . TYR A 1 85 ? 8.767 -0.521 -13.655 1.00 97.75 85 TYR A CA 1
ATOM 583 C C . TYR A 1 85 ? 8.781 -0.878 -12.173 1.00 97.75 85 TYR A C 1
ATOM 585 O O . TYR A 1 85 ? 9.602 -1.685 -11.730 1.00 97.75 85 TYR A O 1
ATOM 593 N N . TRP A 1 86 ? 7.860 -0.301 -11.414 1.00 98.19 86 TRP A N 1
ATOM 594 C CA . TRP A 1 86 ? 7.771 -0.434 -9.968 1.00 98.19 86 TRP A CA 1
ATOM 595 C C . TRP A 1 86 ? 6.479 -1.135 -9.567 1.00 98.19 86 TRP A C 1
ATOM 597 O O . TRP A 1 86 ? 5.418 -0.912 -10.152 1.00 98.19 86 TRP A O 1
ATOM 607 N N . ARG A 1 87 ? 6.573 -1.942 -8.510 1.00 98.56 87 ARG A N 1
ATOM 608 C CA . ARG A 1 87 ? 5.424 -2.490 -7.792 1.00 98.56 87 ARG A CA 1
ATOM 609 C C . ARG A 1 87 ? 5.492 -2.045 -6.344 1.00 98.56 87 ARG A C 1
ATOM 611 O O . ARG A 1 87 ? 6.532 -2.174 -5.699 1.00 98.56 87 ARG A O 1
ATOM 618 N N . ILE A 1 88 ? 4.376 -1.551 -5.829 1.00 98.75 88 ILE A N 1
ATOM 619 C CA . ILE A 1 88 ? 4.201 -1.216 -4.420 1.00 98.75 88 ILE A CA 1
ATOM 620 C C . ILE A 1 88 ? 3.061 -2.080 -3.892 1.00 98.75 88 ILE A C 1
ATOM 622 O O . ILE A 1 88 ? 1.933 -1.965 -4.357 1.00 98.75 88 ILE A O 1
ATOM 626 N N . THR A 1 89 ? 3.354 -2.959 -2.938 1.00 98.69 89 THR A N 1
ATOM 627 C CA . THR A 1 89 ? 2.332 -3.724 -2.214 1.00 98.69 89 THR A CA 1
ATOM 628 C C . THR A 1 89 ? 2.092 -3.054 -0.872 1.00 98.69 89 THR A C 1
ATOM 630 O O . THR A 1 89 ? 3.021 -2.935 -0.077 1.00 98.69 89 THR A O 1
ATOM 633 N N . VAL A 1 90 ? 0.867 -2.599 -0.640 1.00 98.81 90 VAL A N 1
ATOM 634 C CA . VAL A 1 90 ? 0.415 -2.020 0.628 1.00 98.81 90 VAL A CA 1
ATOM 635 C C . VAL A 1 90 ? -0.432 -3.069 1.336 1.00 98.81 90 VAL A C 1
ATOM 637 O O . VAL A 1 90 ? -1.371 -3.577 0.729 1.00 98.81 90 VAL A O 1
ATOM 640 N N . THR A 1 91 ? -0.110 -3.404 2.581 1.00 98.75 91 THR A N 1
ATOM 641 C CA . THR A 1 91 ? -0.798 -4.456 3.349 1.00 98.75 91 THR A CA 1
ATOM 642 C C . THR A 1 91 ? -1.209 -3.924 4.708 1.00 98.75 91 THR A C 1
ATOM 644 O O . THR A 1 91 ? -0.374 -3.327 5.380 1.00 98.75 91 THR A O 1
ATOM 647 N N . ASN A 1 92 ? -2.449 -4.176 5.128 1.00 98.31 92 ASN A N 1
ATOM 648 C CA . ASN A 1 92 ? -2.901 -3.895 6.488 1.00 98.31 92 ASN A CA 1
ATOM 649 C C . ASN A 1 92 ? -2.887 -5.185 7.320 1.00 98.31 92 ASN A C 1
ATOM 651 O O . ASN A 1 92 ? -3.730 -6.058 7.128 1.00 98.31 92 ASN A O 1
ATOM 655 N N . THR A 1 93 ? -1.929 -5.315 8.233 1.00 95.81 93 THR A N 1
ATOM 656 C CA . THR A 1 93 ? -1.830 -6.441 9.178 1.00 95.81 93 THR A CA 1
ATOM 657 C C . THR A 1 93 ? -2.495 -6.149 10.519 1.00 95.81 93 THR A C 1
ATOM 659 O O . THR A 1 93 ? -2.538 -7.026 11.379 1.00 95.81 93 THR A O 1
ATOM 662 N N . GLY A 1 94 ? -3.003 -4.929 10.705 1.00 93.81 94 GLY A N 1
ATOM 663 C CA . GLY A 1 94 ? -3.604 -4.493 11.957 1.00 93.81 94 GLY A CA 1
ATOM 664 C C . GLY A 1 94 ? -5.050 -4.966 12.105 1.00 93.81 94 GLY A C 1
ATOM 665 O O . GLY A 1 94 ? -5.696 -5.303 11.113 1.00 93.81 94 GLY A O 1
ATOM 666 N N . PRO A 1 95 ? -5.590 -4.951 13.335 1.00 91.50 95 PRO A N 1
ATOM 667 C CA . PRO A 1 95 ? -6.948 -5.410 13.632 1.00 91.50 95 PRO A CA 1
ATOM 668 C C . PRO A 1 95 ? -8.055 -4.425 13.218 1.00 91.50 95 PRO A C 1
ATOM 670 O O . PRO A 1 95 ? -9.230 -4.724 13.408 1.00 91.50 95 PRO A O 1
ATOM 673 N N . VAL A 1 96 ? -7.707 -3.251 12.681 1.00 93.12 96 VAL A N 1
ATOM 674 C CA . VAL A 1 96 ? -8.659 -2.213 12.253 1.00 93.12 96 VAL A CA 1
ATOM 675 C C . VAL A 1 96 ? -8.405 -1.850 10.795 1.00 93.12 96 VAL A C 1
ATOM 677 O O . VAL A 1 96 ? -7.259 -1.791 10.349 1.00 93.12 96 VAL A O 1
ATOM 680 N N . GLU A 1 97 ? -9.476 -1.605 10.046 1.00 95.88 97 GLU A N 1
ATOM 681 C CA . GLU A 1 97 ? -9.418 -1.137 8.660 1.00 95.88 97 GLU A CA 1
ATOM 682 C C . GLU A 1 97 ? -8.691 0.210 8.542 1.00 95.88 97 GLU A C 1
ATOM 684 O O . GLU A 1 97 ? -8.941 1.138 9.314 1.00 95.88 97 GLU A O 1
ATOM 689 N N . ALA A 1 98 ? -7.801 0.313 7.551 1.00 97.88 98 ALA A N 1
ATOM 690 C CA . ALA A 1 98 ? -7.150 1.563 7.192 1.00 97.88 98 ALA A CA 1
ATOM 691 C C . ALA A 1 98 ? -7.993 2.297 6.147 1.00 97.88 98 ALA A C 1
ATOM 693 O O . ALA A 1 98 ? -8.234 1.767 5.066 1.00 97.88 98 ALA A O 1
ATOM 694 N N . THR A 1 99 ? -8.391 3.526 6.444 1.00 97.56 99 THR A N 1
ATOM 695 C CA . THR A 1 99 ? -9.199 4.368 5.559 1.00 97.56 99 THR A CA 1
ATOM 696 C C . THR A 1 99 ? -8.375 5.489 4.943 1.00 97.56 99 THR A C 1
ATOM 698 O O . THR A 1 99 ? -7.413 5.972 5.554 1.00 97.56 99 THR A O 1
ATOM 701 N N . GLY A 1 100 ? -8.768 5.940 3.751 1.00 97.31 100 GLY A N 1
ATOM 702 C CA . GLY A 1 100 ? -8.142 7.084 3.088 1.00 97.31 100 GLY A CA 1
ATOM 703 C C . GLY A 1 100 ? -6.657 6.870 2.784 1.00 97.31 100 GLY A C 1
ATOM 704 O O . GLY A 1 100 ? -5.878 7.825 2.778 1.00 97.31 100 GLY A O 1
ATOM 705 N N . VAL A 1 101 ? -6.252 5.620 2.553 1.00 98.62 101 VAL A N 1
ATOM 706 C CA . VAL A 1 101 ? -4.873 5.243 2.255 1.00 98.62 101 VAL A CA 1
ATOM 707 C C . VAL A 1 101 ? -4.422 5.947 0.978 1.00 98.62 101 VAL A C 1
ATOM 709 O O . VAL A 1 101 ? -5.069 5.865 -0.068 1.00 98.62 101 VAL A O 1
ATOM 712 N N . THR A 1 102 ? -3.279 6.619 1.057 1.00 98.38 102 THR A N 1
ATOM 713 C CA . THR A 1 102 ? -2.586 7.241 -0.075 1.00 98.38 102 THR A CA 1
ATOM 714 C 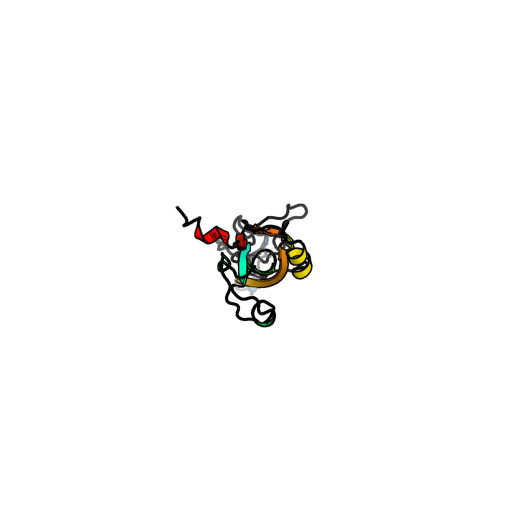C . THR A 1 102 ? -1.145 6.756 -0.115 1.00 98.38 102 THR A C 1
ATOM 716 O O . THR A 1 102 ? -0.519 6.560 0.926 1.00 98.38 102 THR A O 1
ATOM 719 N N . VAL A 1 103 ? -0.606 6.532 -1.315 1.00 98.62 103 VAL A N 1
ATOM 720 C CA . VAL A 1 103 ? 0.804 6.156 -1.497 1.00 98.62 103 VAL A CA 1
ATOM 721 C C . VAL A 1 103 ? 1.646 7.413 -1.682 1.00 98.62 103 VAL A C 1
ATOM 723 O O . VAL A 1 103 ? 1.367 8.225 -2.561 1.00 98.62 103 VAL A O 1
ATOM 726 N N . ASN A 1 104 ? 2.712 7.536 -0.895 1.00 98.38 104 ASN A N 1
ATOM 727 C CA . ASN A 1 104 ? 3.698 8.602 -1.013 1.00 98.38 104 ASN A CA 1
ATOM 728 C C . ASN A 1 104 ? 4.926 8.076 -1.753 1.00 98.38 104 ASN A C 1
ATOM 730 O O . ASN A 1 104 ? 5.552 7.117 -1.303 1.00 98.38 104 ASN A O 1
ATOM 734 N N . ASP A 1 105 ? 5.299 8.720 -2.854 1.00 98.00 105 ASP A N 1
ATOM 735 C CA . ASP A 1 105 ? 6.494 8.393 -3.632 1.00 98.00 105 ASP A CA 1
ATOM 736 C C . ASP A 1 105 ? 7.087 9.677 -4.237 1.00 98.00 105 ASP A C 1
ATOM 738 O O . ASP A 1 105 ? 6.696 10.086 -5.333 1.00 98.00 105 ASP A O 1
ATOM 742 N N . PRO A 1 106 ? 8.001 10.360 -3.524 1.00 96.12 106 PRO A N 1
ATOM 743 C CA . PRO A 1 106 ? 8.512 11.662 -3.952 1.00 96.12 106 PRO A CA 1
ATOM 744 C C . PRO A 1 106 ? 9.426 11.579 -5.179 1.00 96.12 106 PRO A C 1
ATOM 746 O O . PRO A 1 106 ? 9.690 12.589 -5.820 1.00 96.12 106 PRO A O 1
ATOM 749 N N . THR A 1 107 ? 9.953 10.397 -5.506 1.00 94.12 107 THR A N 1
ATOM 750 C CA . THR A 1 107 ? 10.826 10.206 -6.670 1.00 94.12 107 THR A CA 1
ATOM 751 C C . THR A 1 107 ? 10.017 9.836 -7.906 1.00 94.12 107 THR A C 1
ATOM 753 O O . THR A 1 107 ? 10.372 10.215 -9.018 1.00 94.12 107 THR A O 1
ATOM 756 N N . THR A 1 108 ? 8.937 9.073 -7.741 1.00 94.88 108 THR A N 1
ATOM 757 C CA . THR A 1 108 ? 8.041 8.674 -8.827 1.00 94.88 108 THR A CA 1
ATOM 758 C C . THR A 1 108 ? 6.604 9.046 -8.478 1.00 94.88 108 THR A C 1
ATOM 760 O O . THR A 1 108 ? 5.795 8.203 -8.098 1.00 94.88 108 THR A O 1
ATOM 763 N N . HIS A 1 109 ? 6.256 10.321 -8.679 1.00 93.75 109 HIS A N 1
ATOM 764 C CA . HIS A 1 109 ? 4.900 10.836 -8.441 1.00 93.75 109 HIS A CA 1
ATOM 765 C C . HIS A 1 109 ? 3.806 10.077 -9.216 1.00 93.75 109 HIS A C 1
ATOM 767 O O . HIS A 1 109 ? 2.661 10.019 -8.770 1.00 93.75 109 HIS A O 1
ATOM 773 N N . GLY A 1 110 ? 4.153 9.430 -10.336 1.00 95.56 110 GLY A N 1
ATOM 774 C CA . GLY A 1 110 ? 3.243 8.542 -11.066 1.00 95.56 110 GLY A CA 1
ATOM 775 C C . GLY A 1 110 ? 2.684 7.398 -10.209 1.00 95.56 110 GLY A C 1
ATOM 776 O O . GLY A 1 110 ? 1.548 6.984 -10.418 1.00 95.56 110 GLY A O 1
ATOM 777 N N . CYS A 1 111 ? 3.418 6.938 -9.191 1.00 97.12 111 CYS A N 1
ATOM 778 C CA . CYS A 1 111 ? 2.940 5.910 -8.267 1.00 97.12 111 CYS A CA 1
ATOM 779 C C . CYS A 1 111 ? 1.825 6.417 -7.343 1.00 97.12 111 CYS A C 1
ATOM 781 O O . CYS A 1 111 ? 0.902 5.665 -7.040 1.00 97.12 111 CYS A O 1
ATOM 783 N N . GLN A 1 112 ? 1.865 7.691 -6.941 1.00 96.12 112 GLN A N 1
ATOM 784 C CA . GLN A 1 112 ? 0.781 8.311 -6.174 1.00 96.12 112 GLN A CA 1
ATOM 785 C C . GLN A 1 112 ? -0.493 8.419 -7.024 1.00 96.12 112 GLN A C 1
ATOM 787 O O . GLN A 1 112 ? -1.575 8.058 -6.566 1.00 96.12 112 GLN A O 1
ATOM 792 N N . ALA A 1 113 ? -0.362 8.853 -8.282 1.00 96.00 113 ALA A N 1
ATOM 793 C CA . ALA A 1 113 ? -1.490 8.946 -9.208 1.00 96.00 113 ALA A CA 1
ATOM 794 C C . ALA A 1 113 ? -2.104 7.569 -9.520 1.00 96.00 113 ALA A C 1
ATOM 796 O O . ALA A 1 113 ? -3.323 7.424 -9.498 1.00 96.00 113 ALA A O 1
ATOM 797 N N . ALA A 1 114 ? -1.270 6.551 -9.757 1.00 97.12 114 ALA A N 1
ATOM 798 C CA . ALA A 1 114 ? -1.723 5.186 -10.021 1.00 97.12 114 ALA A CA 1
ATOM 799 C C . ALA A 1 114 ? -2.415 4.541 -8.808 1.00 97.12 114 ALA A C 1
ATOM 801 O O . ALA A 1 114 ? -3.333 3.737 -8.970 1.00 97.12 114 ALA A O 1
ATOM 802 N N . ALA A 1 115 ? -1.985 4.881 -7.589 1.00 97.38 115 ALA A N 1
ATOM 803 C CA . ALA A 1 115 ? -2.619 4.393 -6.371 1.00 97.38 115 ALA A CA 1
ATOM 804 C C . ALA A 1 115 ? -4.018 4.990 -6.170 1.00 97.38 115 ALA A C 1
ATOM 806 O O . ALA A 1 115 ? -4.944 4.254 -5.816 1.00 97.38 115 ALA A O 1
ATOM 807 N N . GLY A 1 116 ? -4.157 6.303 -6.387 1.00 97.56 116 GLY A N 1
ATOM 808 C CA . GLY A 1 116 ? -5.316 7.067 -5.937 1.00 97.56 116 GLY A CA 1
ATOM 809 C C . GLY A 1 116 ? -5.467 7.027 -4.411 1.00 97.56 116 GLY A C 1
ATOM 810 O O . GLY A 1 116 ? -4.503 6.787 -3.680 1.00 97.56 116 GLY A O 1
ATOM 811 N N . THR A 1 117 ? -6.694 7.237 -3.942 1.00 98.06 117 THR A N 1
ATOM 812 C CA . THR A 1 117 ? -7.083 7.027 -2.540 1.00 98.06 117 THR A CA 1
ATOM 813 C C . THR A 1 117 ? -7.905 5.751 -2.432 1.00 98.06 117 THR A C 1
ATOM 815 O O . THR A 1 117 ? -8.711 5.457 -3.318 1.00 98.06 117 THR A O 1
ATOM 818 N N . PHE A 1 118 ? -7.696 4.977 -1.369 1.00 98.50 118 PHE A N 1
ATOM 819 C CA . PHE A 1 118 ? -8.427 3.734 -1.149 1.00 98.50 118 PHE A CA 1
ATOM 820 C C . PHE A 1 118 ? -8.503 3.337 0.318 1.00 98.50 118 PHE A C 1
ATOM 822 O O . PHE A 1 118 ? -7.676 3.761 1.114 1.00 98.50 118 PHE A O 1
ATOM 829 N N . ASP A 1 119 ? -9.446 2.460 0.641 1.00 98.25 119 ASP A N 1
ATOM 830 C CA . ASP A 1 119 ? -9.522 1.813 1.948 1.00 98.25 119 ASP A CA 1
ATOM 831 C C . ASP A 1 119 ? -8.918 0.405 1.873 1.00 98.25 119 ASP A C 1
ATOM 833 O O . ASP A 1 119 ? -8.871 -0.226 0.808 1.00 98.25 119 ASP A O 1
ATOM 837 N N . LEU A 1 120 ? -8.396 -0.075 2.998 1.00 98.25 120 LEU A N 1
ATOM 838 C CA . LEU A 1 120 ? -7.692 -1.345 3.109 1.00 98.25 120 LEU A CA 1
ATOM 839 C C . LEU A 1 120 ? -8.159 -2.099 4.359 1.00 98.25 120 LEU A C 1
ATOM 841 O O . LEU A 1 120 ? -7.714 -1.838 5.482 1.00 98.25 120 LEU A O 1
ATOM 845 N N . ALA A 1 121 ? -9.056 -3.059 4.129 1.00 98.06 121 ALA A N 1
ATOM 846 C CA . ALA A 1 121 ? -9.607 -3.940 5.152 1.00 98.06 121 ALA A CA 1
ATOM 847 C C . ALA A 1 121 ? -8.521 -4.730 5.906 1.00 98.06 121 ALA A C 1
ATOM 849 O O . ALA A 1 121 ? -7.384 -4.877 5.446 1.00 98.06 121 ALA A O 1
ATOM 850 N N . VAL A 1 122 ? -8.891 -5.27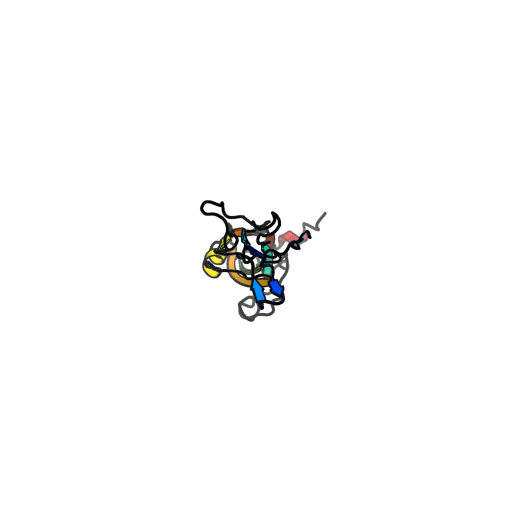0 7.068 1.00 96.19 122 VAL A N 1
ATOM 851 C CA . VAL A 1 122 ? -8.026 -6.125 7.895 1.00 96.19 122 VAL A CA 1
ATOM 852 C C . VAL A 1 122 ? -7.529 -7.327 7.088 1.00 96.19 122 VAL A C 1
ATOM 854 O O . VAL A 1 122 ? -8.315 -8.043 6.470 1.00 96.19 122 VAL A O 1
ATOM 857 N N . GLY A 1 123 ? -6.212 -7.540 7.080 1.00 97.12 123 GLY A N 1
ATOM 858 C CA . GLY A 1 123 ? -5.558 -8.632 6.356 1.00 97.12 123 GLY A CA 1
ATOM 859 C C . GLY A 1 123 ? -5.491 -8.450 4.835 1.00 97.12 123 GLY A C 1
ATOM 860 O O . GLY A 1 123 ? -4.938 -9.309 4.149 1.00 97.12 123 GLY A O 1
ATOM 861 N N . ALA A 1 124 ? -6.031 -7.357 4.288 1.00 98.56 124 ALA A N 1
ATOM 862 C CA . ALA A 1 124 ? -6.026 -7.108 2.854 1.00 98.56 124 ALA A CA 1
ATOM 863 C C . ALA A 1 124 ? -4.701 -6.495 2.373 1.00 98.56 124 ALA A C 1
ATOM 865 O O . ALA A 1 124 ? -4.009 -5.765 3.092 1.00 98.56 124 ALA A O 1
ATOM 866 N N . SER A 1 125 ? -4.398 -6.741 1.097 1.00 98.50 125 SER A N 1
ATOM 867 C CA . SER A 1 125 ? -3.299 -6.105 0.371 1.00 98.50 125 SER A CA 1
ATOM 868 C C . SER A 1 125 ? -3.796 -5.456 -0.916 1.00 98.50 125 SER A C 1
ATOM 870 O O . SER A 1 125 ? -4.683 -5.980 -1.589 1.00 98.50 125 SER A O 1
ATOM 872 N N . ARG A 1 126 ? -3.156 -4.355 -1.312 1.00 98.38 126 ARG A N 1
ATOM 873 C CA . ARG A 1 126 ? -3.336 -3.709 -2.615 1.00 98.38 126 ARG A CA 1
ATOM 874 C C . ARG A 1 126 ? -1.995 -3.547 -3.313 1.00 98.38 126 ARG A C 1
ATOM 876 O O . ARG A 1 126 ? -1.025 -3.094 -2.711 1.00 98.38 126 ARG A O 1
ATOM 883 N N . GLN A 1 127 ? -1.957 -3.890 -4.596 1.00 98.38 127 GLN A N 1
ATOM 884 C CA . GLN A 1 127 ? -0.798 -3.663 -5.451 1.00 98.38 127 GLN A CA 1
ATOM 885 C C . GLN A 1 127 ? -1.014 -2.426 -6.320 1.00 98.38 127 GLN A C 1
ATOM 887 O O . GLN A 1 127 ? -2.071 -2.249 -6.923 1.00 98.38 127 GLN A O 1
ATOM 892 N N . VAL A 1 128 ? 0.007 -1.580 -6.375 1.00 98.06 128 VAL A N 1
ATOM 893 C CA . VAL A 1 128 ? 0.091 -0.402 -7.234 1.00 98.06 128 VAL A CA 1
ATOM 894 C C . VAL A 1 128 ? 1.253 -0.607 -8.191 1.00 98.06 128 VAL A C 1
ATOM 896 O O . VAL A 1 128 ? 2.345 -1.000 -7.775 1.00 98.06 128 VAL A O 1
ATOM 899 N N . TYR A 1 129 ? 1.004 -0.333 -9.466 1.00 98.06 129 TYR A N 1
ATOM 900 C CA . TYR A 1 129 ? 1.981 -0.447 -10.538 1.00 98.06 129 TYR A CA 1
ATOM 901 C C . TYR A 1 129 ? 2.173 0.916 -11.187 1.00 98.06 129 TYR A C 1
ATOM 903 O O . TYR A 1 129 ? 1.204 1.625 -11.450 1.00 98.06 129 TYR A O 1
ATOM 911 N N . CYS A 1 130 ? 3.424 1.277 -11.423 1.00 97.75 130 CYS A N 1
ATOM 912 C CA . CYS A 1 130 ? 3.823 2.555 -11.998 1.00 97.75 130 CYS A CA 1
ATOM 913 C C . CYS A 1 130 ? 5.188 2.400 -12.665 1.00 97.75 130 CYS A C 1
ATOM 915 O O . CYS A 1 130 ? 5.931 1.462 -12.374 1.00 97.75 130 CYS A O 1
ATOM 917 N N . ASP A 1 131 ? 5.550 3.345 -13.518 1.00 96.12 131 ASP A N 1
ATOM 918 C CA . ASP A 1 131 ? 6.856 3.389 -14.157 1.00 96.12 131 ASP A CA 1
ATOM 919 C C . ASP A 1 131 ? 7.473 4.788 -14.082 1.00 96.12 131 ASP A C 1
ATOM 921 O O . ASP A 1 131 ? 6.799 5.787 -13.815 1.00 96.12 131 ASP A O 1
ATOM 925 N N . SER A 1 132 ? 8.791 4.852 -14.254 1.00 95.19 132 SER A N 1
ATOM 926 C CA . SER A 1 132 ? 9.504 6.112 -14.435 1.00 95.19 132 SER A CA 1
ATOM 927 C C . SER A 1 132 ? 10.676 5.966 -15.390 1.00 95.19 132 SER A C 1
ATOM 929 O O . SER A 1 132 ? 11.458 5.017 -15.311 1.00 95.19 132 SER A O 1
ATOM 931 N N . PHE A 1 133 ? 10.817 6.944 -16.286 1.00 94.12 133 PHE A N 1
ATOM 932 C CA . PHE A 1 133 ? 12.008 7.088 -17.111 1.00 94.12 133 PHE A CA 1
ATOM 933 C C . PHE A 1 133 ? 13.134 7.717 -16.289 1.00 94.12 133 PHE A C 1
ATOM 935 O O . PHE A 1 133 ? 12.983 8.811 -15.742 1.00 94.12 133 PHE A O 1
ATOM 942 N N . LEU A 1 134 ? 14.258 7.013 -16.174 1.00 91.06 134 LEU A N 1
ATOM 943 C CA . LEU A 1 134 ? 15.341 7.391 -15.274 1.00 91.06 134 LEU A CA 1
ATOM 944 C C . LEU A 1 134 ? 16.431 8.163 -16.015 1.00 91.06 134 LEU A C 1
ATOM 946 O O . LEU A 1 134 ? 17.065 7.630 -16.922 1.00 91.06 134 LEU A O 1
ATOM 950 N N . LEU A 1 135 ? 16.656 9.410 -15.585 1.00 87.75 135 LEU A N 1
ATOM 951 C CA . LEU A 1 135 ? 17.669 10.322 -16.138 1.00 87.75 135 LEU A CA 1
ATOM 952 C C . LEU A 1 135 ? 19.038 10.225 -15.453 1.00 87.75 135 LEU A C 1
ATOM 954 O O . LEU A 1 135 ? 20.031 10.726 -15.975 1.00 87.75 135 LEU A O 1
ATOM 958 N N . ALA A 1 136 ? 19.090 9.588 -14.284 1.00 87.94 136 ALA A N 1
ATOM 959 C CA . ALA A 1 136 ? 20.306 9.362 -13.520 1.00 87.94 136 ALA A CA 1
ATOM 960 C C . ALA A 1 136 ? 20.230 8.002 -12.817 1.00 87.94 136 ALA A C 1
ATOM 962 O O . ALA A 1 136 ? 19.206 7.656 -12.224 1.00 87.94 136 ALA A O 1
ATOM 963 N N . LEU A 1 137 ? 21.325 7.241 -12.882 1.00 88.75 137 LEU A N 1
ATOM 964 C CA . LEU A 1 137 ? 21.478 5.944 -12.228 1.00 88.75 137 LEU A CA 1
ATOM 965 C C . LEU A 1 137 ? 22.809 5.898 -11.451 1.00 88.75 137 LEU A C 1
ATOM 967 O O . LEU A 1 137 ? 23.806 6.437 -11.934 1.00 88.75 137 LEU A O 1
ATOM 971 N N . PRO A 1 138 ? 22.876 5.202 -10.301 1.00 92.12 138 PRO A N 1
ATOM 972 C CA . PRO A 1 138 ? 21.792 4.444 -9.677 1.00 92.12 138 PRO A CA 1
ATOM 973 C C . PRO A 1 138 ? 20.740 5.346 -9.022 1.00 92.12 138 PRO A C 1
ATOM 975 O O . PRO A 1 138 ? 21.041 6.451 -8.579 1.00 92.12 138 PRO A O 1
ATOM 978 N N . LEU A 1 139 ? 19.510 4.846 -8.919 1.00 93.75 139 LEU A N 1
ATOM 979 C CA . LEU A 1 139 ? 18.413 5.534 -8.243 1.00 93.75 139 LEU A CA 1
ATOM 980 C C . LEU A 1 139 ? 17.830 4.643 -7.147 1.00 93.75 139 LEU A C 1
ATOM 982 O O . LEU A 1 139 ? 17.371 3.533 -7.418 1.00 93.75 139 LEU A O 1
ATOM 986 N N . LYS A 1 140 ? 17.790 5.152 -5.913 1.00 95.62 140 LYS A N 1
ATOM 987 C CA . LYS A 1 140 ? 17.028 4.547 -4.815 1.00 95.62 140 LYS A CA 1
ATOM 988 C C . LYS A 1 140 ? 15.644 5.184 -4.768 1.00 95.62 140 LYS A C 1
ATOM 990 O O . LYS A 1 140 ? 15.507 6.330 -4.353 1.00 95.62 140 LYS A O 1
ATOM 995 N N . ASN A 1 141 ? 14.627 4.430 -5.158 1.00 97.44 141 ASN A N 1
ATOM 996 C CA . ASN A 1 141 ? 13.249 4.891 -5.160 1.00 97.44 141 ASN A CA 1
ATOM 997 C C . ASN A 1 141 ? 12.533 4.407 -3.888 1.00 97.44 141 ASN A C 1
ATOM 999 O O . ASN A 1 141 ? 12.556 3.212 -3.595 1.00 97.44 141 ASN A O 1
ATOM 1003 N N . THR A 1 142 ? 11.908 5.311 -3.130 1.00 98.38 142 THR A N 1
ATOM 1004 C CA . THR A 1 142 ? 11.341 5.027 -1.797 1.00 98.38 142 THR A CA 1
ATOM 1005 C C . THR A 1 142 ? 9.865 5.392 -1.753 1.00 98.38 142 THR A C 1
ATOM 1007 O O . THR A 1 142 ? 9.496 6.445 -2.253 1.00 98.38 142 THR A O 1
ATOM 1010 N N . ALA A 1 143 ? 9.028 4.530 -1.175 1.00 98.69 143 ALA A N 1
ATOM 1011 C CA . ALA A 1 143 ? 7.613 4.814 -0.958 1.00 98.69 143 ALA A CA 1
ATOM 1012 C C . ALA A 1 143 ? 7.169 4.515 0.477 1.00 98.69 143 ALA A C 1
ATOM 1014 O O . ALA A 1 143 ? 7.748 3.658 1.144 1.00 98.69 143 ALA A O 1
ATOM 1015 N N . SER A 1 144 ? 6.118 5.196 0.919 1.00 98.75 144 SER A N 1
ATOM 1016 C CA . SER A 1 144 ? 5.360 4.914 2.145 1.00 98.75 144 SER A CA 1
ATOM 1017 C C . SER A 1 144 ? 3.860 5.045 1.863 1.00 98.75 144 SER A C 1
ATOM 1019 O O . SER A 1 144 ? 3.467 5.370 0.742 1.00 98.75 144 SER A O 1
ATOM 1021 N N . ALA A 1 145 ? 3.016 4.788 2.859 1.00 98.75 145 ALA A N 1
ATOM 1022 C CA . ALA A 1 145 ? 1.583 5.037 2.778 1.00 98.75 145 ALA A CA 1
ATOM 1023 C C . ALA A 1 145 ? 1.117 5.899 3.954 1.00 98.75 145 ALA A C 1
ATOM 1025 O O . ALA A 1 145 ? 1.572 5.688 5.077 1.00 98.75 145 ALA A O 1
ATOM 1026 N N . THR A 1 146 ? 0.212 6.842 3.699 1.00 98.56 146 THR A N 1
ATOM 1027 C CA . THR A 1 146 ? -0.469 7.643 4.727 1.00 98.56 146 THR A CA 1
ATOM 1028 C C . THR A 1 146 ? -1.917 7.190 4.836 1.00 98.56 146 THR A C 1
ATOM 1030 O O . THR A 1 146 ? -2.559 7.005 3.806 1.00 98.56 146 THR A O 1
ATOM 1033 N N . PHE A 1 147 ? -2.423 6.996 6.053 1.00 98.19 147 PHE A N 1
ATOM 1034 C CA . PHE A 1 147 ? -3.743 6.418 6.314 1.00 98.19 147 PHE A CA 1
ATOM 1035 C C . PHE A 1 147 ? -4.307 6.862 7.671 1.00 98.19 147 PHE A C 1
ATOM 1037 O O . PHE A 1 147 ? -3.559 7.281 8.555 1.00 98.19 147 PHE A O 1
ATOM 1044 N N . SER A 1 148 ? -5.618 6.714 7.843 1.00 96.56 148 SER A N 1
ATOM 1045 C CA . SER A 1 148 ? -6.320 6.839 9.129 1.00 96.56 148 SER A CA 1
ATOM 1046 C C . SER A 1 148 ? -6.977 5.512 9.502 1.00 96.56 148 SER A C 1
ATOM 1048 O O . SER A 1 148 ? -7.148 4.642 8.649 1.00 96.56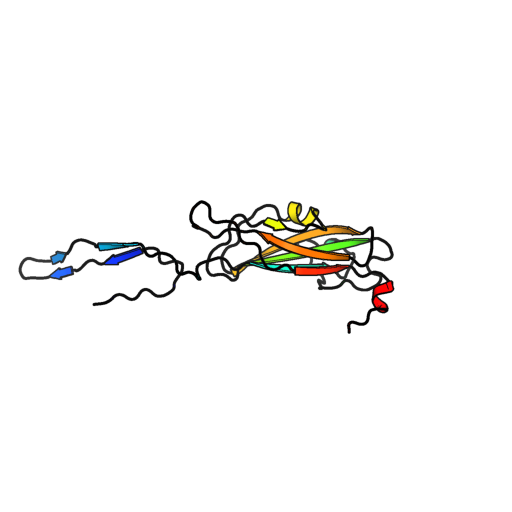 148 SER A O 1
ATOM 1050 N N . GLY A 1 149 ? -7.330 5.335 10.767 1.00 93.69 149 GLY A N 1
ATOM 1051 C CA . GLY A 1 149 ? -8.118 4.199 11.234 1.00 93.69 149 GLY A CA 1
ATOM 1052 C C . GLY A 1 149 ? -9.617 4.425 11.092 1.00 93.69 149 GLY A C 1
ATOM 1053 O O . GLY A 1 149 ? -10.124 5.530 11.291 1.00 93.69 149 GLY A O 1
ATOM 1054 N N . LEU A 1 150 ? -10.342 3.351 10.783 1.00 90.00 150 LEU A N 1
ATOM 1055 C CA . LEU A 1 150 ? -11.798 3.367 10.813 1.00 90.00 150 LEU A CA 1
ATOM 1056 C C . LEU A 1 150 ? -12.297 3.742 12.222 1.00 90.00 150 LEU A C 1
ATOM 1058 O O . LEU A 1 150 ? -11.856 3.168 13.216 1.00 90.00 150 LEU A O 1
ATOM 1062 N N . ASN A 1 151 ? -13.244 4.682 12.296 1.00 84.19 151 ASN A N 1
ATOM 1063 C CA . ASN A 1 151 ? -13.829 5.211 13.538 1.00 84.19 151 ASN A CA 1
ATOM 1064 C C . ASN A 1 151 ? -12.845 5.930 14.483 1.00 84.19 151 ASN A C 1
ATOM 1066 O O . ASN A 1 151 ? -13.143 6.094 15.668 1.00 84.19 151 ASN A O 1
ATOM 1070 N N . GLU A 1 152 ? -11.695 6.393 13.986 1.00 84.94 152 GLU A N 1
ATOM 1071 C CA . GLU A 1 152 ? -10.830 7.268 14.779 1.00 84.94 152 GLU A CA 1
ATOM 1072 C C . GLU A 1 152 ? -11.550 8.580 15.156 1.00 84.94 152 GLU A C 1
ATOM 1074 O O . GLU A 1 152 ? -12.315 9.128 14.351 1.00 84.94 152 GLU A O 1
ATOM 1079 N N . PRO A 1 153 ? -11.315 9.123 16.369 1.00 84.50 153 PRO A N 1
ATOM 1080 C CA . PRO A 1 153 ? -11.898 10.392 16.785 1.00 84.50 153 PRO A CA 1
ATOM 1081 C C . PRO A 1 153 ? -11.609 11.526 15.786 1.00 84.50 153 PRO A C 1
ATOM 1083 O O . PRO A 1 153 ? -10.492 11.607 15.258 1.00 84.50 153 PRO A O 1
ATOM 1086 N N . PRO A 1 154 ? -12.558 12.455 15.560 1.00 83.81 154 PRO A N 1
ATOM 1087 C CA . PRO A 1 154 ? -12.324 13.607 14.696 1.00 83.81 154 PRO A CA 1
ATOM 1088 C C . PRO A 1 154 ? -11.076 14.394 15.114 1.00 83.81 154 PRO A C 1
ATOM 1090 O O . PRO A 1 154 ? -10.876 14.679 16.294 1.00 83.81 154 PRO A O 1
ATOM 1093 N N . GLY A 1 155 ? -10.244 14.767 14.139 1.00 87.62 155 GLY A N 1
ATOM 1094 C CA . GLY A 1 155 ? -8.994 15.498 14.378 1.00 87.62 155 GLY A CA 1
ATOM 1095 C C . GLY A 1 155 ? -7.777 14.616 14.673 1.00 87.62 155 GLY A C 1
ATOM 1096 O O . GLY A 1 155 ? -6.686 15.157 14.847 1.00 87.62 155 GLY A O 1
ATOM 1097 N N . THR A 1 156 ? -7.933 13.287 14.690 1.00 89.00 156 THR A N 1
ATOM 1098 C CA . THR A 1 156 ? -6.800 12.354 14.775 1.00 89.00 156 THR A CA 1
ATOM 1099 C C . THR A 1 156 ? -5.908 12.522 13.538 1.00 89.00 156 THR A C 1
ATOM 1101 O O . THR A 1 156 ? -6.398 12.378 12.414 1.00 89.00 156 THR A O 1
ATOM 1104 N N . PRO A 1 157 ? -4.616 12.870 13.698 1.00 94.50 157 PRO A N 1
ATOM 1105 C CA . PRO A 1 157 ? -3.716 13.013 12.561 1.00 94.50 157 PRO A CA 1
ATOM 1106 C C . PRO A 1 157 ? -3.513 11.669 11.845 1.00 94.50 157 PRO A C 1
ATOM 1108 O O . PRO A 1 157 ? -3.370 10.648 12.521 1.00 94.50 157 PRO A O 1
ATOM 1111 N N . PRO A 1 158 ? -3.421 11.650 10.504 1.00 96.44 158 PRO A N 1
ATOM 1112 C CA . PRO A 1 158 ? -3.092 10.435 9.772 1.00 96.44 158 PRO A CA 1
ATOM 1113 C C . PRO A 1 158 ? -1.735 9.857 10.186 1.00 96.44 158 PRO A C 1
ATOM 1115 O O . PRO A 1 158 ? -0.778 10.584 10.463 1.00 96.44 158 PRO A O 1
ATOM 1118 N N . THR A 1 159 ? -1.631 8.535 10.149 1.00 97.25 159 THR A N 1
ATOM 1119 C CA . THR A 1 159 ? -0.380 7.805 10.362 1.00 97.25 159 THR A CA 1
ATOM 1120 C C . THR A 1 159 ? 0.331 7.584 9.031 1.00 97.25 159 THR A C 1
ATOM 1122 O O . THR A 1 159 ? -0.303 7.364 8.003 1.00 97.25 159 THR A O 1
ATOM 1125 N N . THR A 1 160 ? 1.666 7.625 9.036 1.00 98.44 160 THR A N 1
ATOM 1126 C CA . THR A 1 160 ? 2.494 7.247 7.880 1.00 98.44 160 THR A CA 1
ATOM 1127 C C . THR A 1 160 ? 3.250 5.958 8.185 1.00 98.44 160 THR A C 1
ATOM 1129 O O . THR A 1 160 ? 3.868 5.835 9.242 1.00 98.44 160 THR A O 1
ATOM 1132 N N . SER A 1 161 ? 3.214 4.996 7.264 1.00 98.50 161 SER A N 1
ATOM 1133 C CA . SER A 1 161 ? 3.930 3.725 7.387 1.00 98.50 161 SER A CA 1
ATOM 1134 C C . SER A 1 161 ? 5.449 3.918 7.390 1.00 98.50 161 SER A C 1
ATOM 1136 O O . SER A 1 161 ? 5.978 4.908 6.875 1.00 98.50 161 SER A O 1
ATOM 1138 N N . ALA A 1 162 ? 6.178 2.895 7.846 1.00 98.56 162 ALA A N 1
ATOM 1139 C CA . ALA A 1 162 ? 7.602 2.797 7.544 1.00 98.56 162 ALA A CA 1
ATOM 1140 C C . ALA A 1 162 ? 7.833 2.810 6.014 1.00 98.56 162 ALA A C 1
ATOM 1142 O O . ALA A 1 162 ? 7.005 2.280 5.258 1.00 98.56 162 ALA A O 1
ATOM 1143 N N . PRO A 1 163 ? 8.934 3.420 5.539 1.00 98.50 163 PRO A N 1
ATOM 1144 C CA . PRO A 1 163 ? 9.238 3.477 4.119 1.00 98.50 163 PRO A CA 1
ATOM 1145 C C . PRO A 1 163 ? 9.804 2.150 3.597 1.00 98.50 163 PRO A C 1
ATOM 1147 O O . PRO A 1 163 ? 10.459 1.397 4.316 1.00 98.50 163 PRO A O 1
ATOM 1150 N N . SER A 1 164 ? 9.630 1.909 2.299 1.00 98.81 164 SER A N 1
ATOM 1151 C CA . SER A 1 164 ? 10.207 0.783 1.564 1.00 98.81 164 SER A CA 1
ATOM 1152 C C . SER A 1 164 ? 10.897 1.278 0.305 1.00 98.81 164 SER A C 1
ATOM 1154 O O . SER A 1 164 ? 10.341 2.101 -0.425 1.00 98.81 164 SER A O 1
ATOM 1156 N N . SER A 1 165 ? 12.095 0.768 0.024 1.00 98.50 165 SER A N 1
ATOM 1157 C CA . SER A 1 165 ? 12.880 1.187 -1.139 1.00 98.50 165 SER A CA 1
ATOM 1158 C C . SER A 1 165 ? 13.202 0.031 -2.080 1.00 98.50 165 SER A C 1
ATOM 1160 O O . SER A 1 165 ? 13.371 -1.109 -1.645 1.00 98.50 165 SER A O 1
ATOM 1162 N N . ALA A 1 166 ? 13.372 0.364 -3.358 1.00 98.12 166 ALA A N 1
ATOM 1163 C CA . ALA A 1 166 ? 14.008 -0.478 -4.363 1.00 98.12 166 ALA A CA 1
ATOM 1164 C C . ALA A 1 166 ? 15.030 0.343 -5.166 1.00 98.12 166 ALA A C 1
ATOM 1166 O O . ALA A 1 166 ? 14.913 1.566 -5.275 1.00 98.12 166 ALA A O 1
ATOM 1167 N N . ILE A 1 167 ? 16.058 -0.320 -5.692 1.00 95.88 167 ILE A N 1
ATOM 1168 C CA . ILE A 1 167 ? 17.194 0.314 -6.363 1.00 95.88 167 ILE A CA 1
ATOM 1169 C C . ILE A 1 167 ? 17.184 -0.032 -7.851 1.00 95.88 167 ILE A C 1
ATOM 1171 O O . ILE A 1 167 ? 17.308 -1.195 -8.237 1.00 95.88 167 ILE A O 1
ATOM 1175 N N . ALA A 1 168 ? 17.115 0.997 -8.686 1.00 94.94 168 ALA A N 1
ATOM 1176 C CA . ALA A 1 168 ? 17.465 0.919 -10.093 1.00 94.94 168 ALA A CA 1
ATOM 1177 C C . ALA A 1 168 ? 18.989 1.045 -10.231 1.00 94.94 168 ALA A C 1
ATOM 1179 O O . ALA A 1 168 ? 19.570 2.097 -9.958 1.00 94.94 168 ALA A O 1
ATOM 1180 N N . CYS A 1 169 ? 19.646 -0.051 -10.602 1.00 92.19 169 CYS A N 1
ATOM 1181 C CA . CYS A 1 169 ? 21.095 -0.116 -10.756 1.00 92.19 169 CYS A CA 1
ATOM 1182 C C . CYS A 1 169 ? 21.566 0.470 -12.088 1.00 92.19 169 CYS A C 1
ATOM 1184 O O . CYS A 1 169 ? 20.941 0.257 -13.126 1.00 92.19 169 CYS A O 1
ATOM 1186 N N . SER A 1 170 ? 22.721 1.138 -12.063 1.00 85.38 170 SER A N 1
ATOM 1187 C CA . SER A 1 170 ? 23.478 1.491 -13.268 1.00 85.38 170 SER A CA 1
ATOM 1188 C C . SER A 1 170 ? 24.373 0.331 -13.716 1.00 85.38 170 SER A C 1
ATOM 1190 O O . SER A 1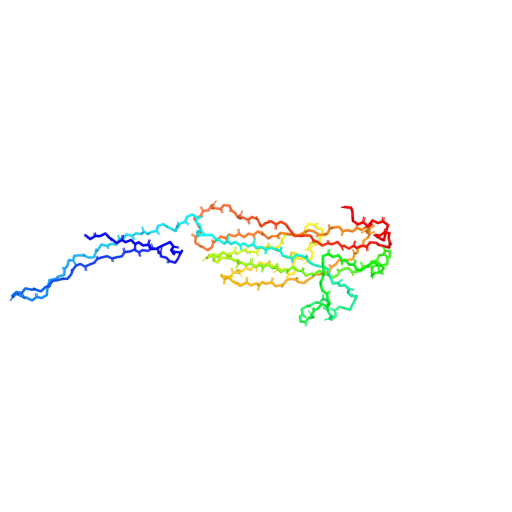 170 ? 24.556 -0.646 -12.983 1.00 85.38 170 SER A O 1
ATOM 1192 N N . LEU A 1 171 ? 25.013 0.467 -14.887 1.00 80.62 171 LEU A N 1
ATOM 1193 C CA . LEU A 1 171 ? 26.098 -0.432 -15.316 1.00 80.62 171 LEU A CA 1
ATOM 1194 C C . LEU A 1 171 ? 27.250 -0.518 -14.294 1.00 80.62 171 LEU A C 1
ATOM 1196 O O . LEU A 1 171 ? 27.926 -1.539 -14.206 1.00 80.62 171 LEU A O 1
ATOM 1200 N N . LEU A 1 172 ? 27.461 0.539 -13.506 1.00 76.00 172 LEU A N 1
ATOM 1201 C CA . LEU A 1 172 ? 28.564 0.647 -12.549 1.00 76.00 172 LEU A CA 1
ATOM 1202 C C . LEU A 1 172 ? 28.266 -0.035 -11.205 1.00 76.00 172 LEU A C 1
ATOM 1204 O O . LEU A 1 172 ? 29.174 -0.191 -10.392 1.00 76.00 172 LEU A O 1
ATOM 1208 N N . CYS A 1 173 ? 27.035 -0.501 -10.966 1.00 78.75 173 CYS A N 1
ATOM 1209 C CA . CYS A 1 173 ? 26.677 -1.195 -9.723 1.00 78.75 173 CYS A CA 1
ATOM 1210 C C . CYS A 1 173 ? 27.407 -2.536 -9.519 1.00 78.75 173 CYS A C 1
ATOM 1212 O O . CYS A 1 173 ? 27.398 -3.055 -8.406 1.00 78.75 173 CYS A O 1
ATOM 1214 N N . ILE A 1 174 ? 28.077 -3.080 -10.544 1.00 66.88 174 ILE A N 1
ATOM 1215 C CA . ILE A 1 174 ? 28.961 -4.257 -10.412 1.00 66.88 174 ILE A CA 1
ATOM 1216 C C . ILE A 1 174 ? 30.156 -3.944 -9.493 1.00 66.88 174 ILE A C 1
ATOM 1218 O O . ILE A 1 174 ? 30.690 -4.838 -8.843 1.00 66.88 174 ILE A O 1
ATOM 1222 N N . LEU A 1 175 ? 30.566 -2.673 -9.416 1.00 60.81 175 LEU A N 1
ATOM 1223 C CA . LEU A 1 175 ? 31.728 -2.232 -8.640 1.00 60.81 175 LEU A CA 1
ATOM 1224 C C . LEU A 1 175 ? 31.426 -2.085 -7.143 1.00 60.81 175 LEU A C 1
ATOM 1226 O O . LEU A 1 175 ? 32.342 -2.050 -6.328 1.00 60.81 175 LEU A O 1
ATOM 1230 N N . THR A 1 176 ? 30.148 -2.039 -6.768 1.00 57.41 176 THR A N 1
ATOM 1231 C CA . THR A 1 176 ? 29.692 -1.997 -5.378 1.00 57.41 176 THR A CA 1
ATOM 1232 C C . THR A 1 176 ? 29.185 -3.380 -4.987 1.00 57.41 176 THR A C 1
ATOM 1234 O O . THR A 1 176 ? 27.977 -3.624 -4.931 1.00 57.41 176 THR A O 1
ATOM 1237 N N . LYS A 1 177 ? 30.105 -4.323 -4.767 1.00 47.22 177 LYS A N 1
ATOM 1238 C CA . LYS A 1 177 ? 29.778 -5.533 -4.009 1.00 47.22 177 LYS A CA 1
ATOM 1239 C C . LYS A 1 177 ? 29.455 -5.064 -2.589 1.00 47.22 177 LYS A C 1
ATOM 1241 O O . LYS A 1 177 ? 30.288 -4.404 -1.975 1.00 47.22 177 LYS A O 1
ATOM 1246 N N . GLU A 1 178 ? 28.223 -5.291 -2.147 1.00 52.56 178 GLU A N 1
ATOM 1247 C CA . GLU A 1 178 ? 27.733 -4.836 -0.842 1.00 52.56 178 GLU A CA 1
ATOM 1248 C C . GLU A 1 178 ? 28.699 -5.311 0.253 1.00 52.56 178 GLU A C 1
ATOM 1250 O O . GLU A 1 178 ? 29.013 -6.500 0.331 1.00 52.56 178 GLU A O 1
ATOM 1255 N N . SER A 1 179 ? 29.253 -4.345 0.992 1.00 37.06 179 SER A N 1
ATOM 1256 C CA . SER A 1 179 ? 29.963 -4.563 2.257 1.00 37.06 179 SER A CA 1
ATOM 1257 C C . SER A 1 179 ? 28.953 -4.603 3.390 1.00 37.06 179 SER A C 1
ATOM 1259 O O . SER A 1 179 ? 27.957 -3.850 3.284 1.00 37.06 179 SER A O 1
#

Foldseek 3Di:
DDDDDPLAQPQFKDKDKDWDADPVGIDIDDIDMDTDDHDPQNWWAKDKAKWWFQAQDVCLQDVVHPGPTDQEHDECRQEQKHKIKMKMKIFTQGSFKWAQKFKDWPPFCQQRVQVDTDIHGHGGMDMGIDMDIDNDPFDKTKMWMWTGTDPDPPPPHIDIHDMYIGTYHYNCCVVCPDD